Protein AF-A0AAV9DRK0-F1 (afdb_monomer_lite)

Organism: Acorus calamus (NCBI:txid4465)

pLDDT: mean 79.96, std 17.37, range [37.84, 97.06]

Structure (mmCIF, N/CA/C/O backbone):
data_AF-A0AAV9DRK0-F1
#
_entry.id   AF-A0AAV9DRK0-F1
#
loop_
_atom_site.group_PDB
_atom_site.id
_atom_site.type_symbol
_atom_site.label_atom_id
_atom_site.label_alt_id
_atom_site.label_comp_id
_atom_site.label_asym_id
_atom_site.label_entity_id
_atom_site.label_seq_id
_atom_site.pdbx_PDB_ins_code
_atom_site.Cartn_x
_atom_site.Cartn_y
_atom_site.Cartn_z
_atom_site.occupancy
_atom_site.B_iso_or_equiv
_atom_site.auth_seq_id
_atom_site.auth_comp_id
_atom_site.auth_asym_id
_atom_site.auth_atom_id
_atom_site.pdbx_PDB_model_num
ATOM 1 N N . MET A 1 1 ? -21.910 32.302 -7.483 1.00 52.94 1 MET A N 1
ATOM 2 C CA . MET A 1 1 ? -20.675 32.290 -6.662 1.00 52.94 1 MET A CA 1
ATOM 3 C C . MET A 1 1 ? -20.337 30.902 -6.104 1.00 52.94 1 MET A C 1
ATOM 5 O O . MET A 1 1 ? -19.166 30.651 -5.879 1.00 52.94 1 MET A O 1
ATOM 9 N N . ILE A 1 2 ? -21.310 29.998 -5.903 1.00 50.38 2 ILE A N 1
ATOM 10 C CA . ILE A 1 2 ? -21.092 28.689 -5.244 1.00 50.38 2 ILE A CA 1
ATOM 11 C C . ILE A 1 2 ? -20.751 27.564 -6.248 1.00 50.38 2 ILE A C 1
ATOM 13 O O . ILE A 1 2 ? -19.982 26.667 -5.941 1.00 50.38 2 ILE A O 1
ATOM 17 N N . GLU A 1 3 ? -21.225 27.651 -7.491 1.00 52.56 3 GLU A N 1
ATOM 18 C CA . GLU A 1 3 ? -20.969 26.629 -8.527 1.00 52.56 3 GLU A CA 1
ATOM 19 C C . GLU A 1 3 ? -1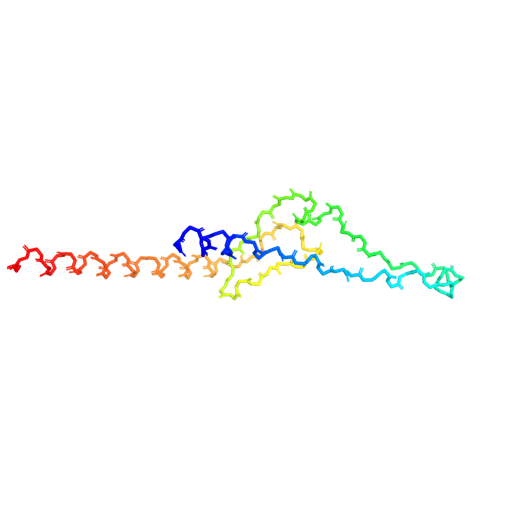9.516 26.622 -9.041 1.00 52.56 3 GLU A C 1
ATOM 21 O O . GLU A 1 3 ? -18.998 25.598 -9.476 1.00 52.56 3 GLU A O 1
ATOM 26 N N . HIS A 1 4 ? -18.825 27.765 -8.964 1.00 49.22 4 HIS A N 1
ATOM 27 C CA . HIS A 1 4 ? -17.451 27.896 -9.465 1.00 49.22 4 HIS A CA 1
ATOM 28 C C . HIS A 1 4 ? -16.406 27.309 -8.502 1.00 49.22 4 HIS A C 1
ATOM 30 O O . HIS A 1 4 ? -15.286 27.031 -8.924 1.00 49.22 4 HIS A O 1
ATOM 36 N N . SER A 1 5 ? -16.749 27.094 -7.225 1.00 48.25 5 SER A N 1
ATOM 37 C CA . SER A 1 5 ? -15.830 26.499 -6.246 1.00 48.25 5 SER A CA 1
ATOM 38 C C . SER A 1 5 ? -15.831 24.967 -6.279 1.00 48.25 5 SER A C 1
ATOM 40 O O . SER A 1 5 ? -14.810 24.356 -5.970 1.00 48.25 5 SER A O 1
ATOM 42 N N . ILE A 1 6 ? -16.927 24.332 -6.711 1.00 52.91 6 ILE A N 1
ATOM 43 C CA . ILE A 1 6 ? -17.054 22.864 -6.749 1.00 52.91 6 ILE A CA 1
ATOM 44 C C . ILE A 1 6 ? -16.224 22.260 -7.895 1.00 52.91 6 ILE A C 1
ATOM 46 O O . ILE A 1 6 ? -15.588 21.222 -7.718 1.00 52.91 6 ILE A O 1
ATOM 50 N N . LEU A 1 7 ? -16.137 22.941 -9.043 1.00 51.66 7 LEU A N 1
ATOM 51 C CA . LEU A 1 7 ? -15.358 22.469 -10.199 1.00 51.66 7 LEU A CA 1
ATOM 52 C C . LEU A 1 7 ? -13.833 22.543 -9.999 1.00 51.66 7 LEU A C 1
ATOM 54 O O . LEU A 1 7 ? -13.081 21.853 -10.687 1.00 51.66 7 LEU A O 1
ATOM 58 N N . LEU A 1 8 ? -13.362 23.342 -9.038 1.00 49.50 8 LEU A N 1
ATOM 59 C CA . LEU A 1 8 ? -11.935 23.497 -8.739 1.00 49.50 8 LEU A CA 1
ATOM 60 C C . LEU A 1 8 ? -11.377 22.359 -7.865 1.00 49.50 8 LEU A C 1
ATOM 62 O O . LEU A 1 8 ? -10.175 22.105 -7.885 1.00 49.50 8 L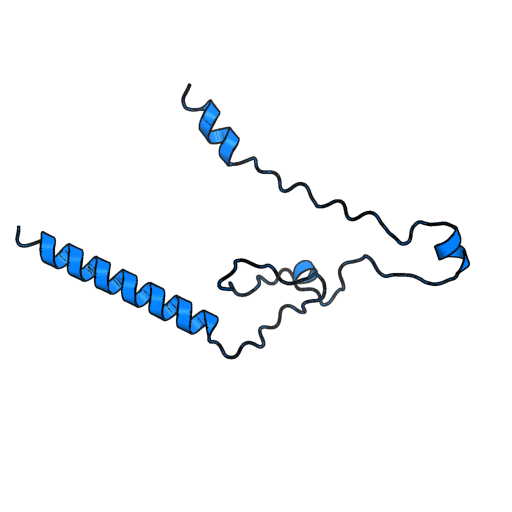EU A O 1
ATOM 66 N N . LEU A 1 9 ? -12.242 21.629 -7.151 1.00 47.06 9 LEU A N 1
ATOM 67 C CA . LEU A 1 9 ? -11.860 20.501 -6.290 1.00 47.06 9 LEU A CA 1
ATOM 68 C C . LEU A 1 9 ? -11.669 19.177 -7.051 1.00 47.06 9 LEU A C 1
ATOM 70 O O . LEU A 1 9 ? -10.959 18.300 -6.565 1.00 47.06 9 LEU A O 1
ATOM 74 N N . SER A 1 10 ? -12.239 19.023 -8.251 1.00 42.78 10 SER A N 1
ATOM 75 C CA . SER A 1 10 ? -12.101 17.800 -9.060 1.00 42.78 10 SER A CA 1
ATOM 76 C C . SER A 1 10 ? -10.912 17.818 -10.027 1.00 42.78 10 SER A C 1
ATOM 78 O O . SER A 1 10 ? -10.595 16.793 -10.628 1.00 42.78 10 SER A O 1
ATOM 80 N N . PHE A 1 11 ? -10.245 18.965 -10.198 1.00 41.59 11 PHE A N 1
ATOM 81 C CA . PHE A 1 11 ? -9.187 19.161 -11.195 1.00 41.59 11 PHE A CA 1
ATOM 82 C C . PHE A 1 11 ? -7.786 19.273 -10.578 1.00 41.59 11 PHE A C 1
ATOM 84 O O . PHE A 1 11 ? -6.915 19.967 -11.094 1.00 41.59 11 PHE A O 1
ATOM 91 N N . GLN A 1 12 ? -7.490 18.534 -9.508 1.00 46.72 12 GLN A N 1
ATOM 92 C CA . GLN A 1 12 ? -6.095 18.163 -9.266 1.00 46.72 12 GLN A CA 1
ATOM 93 C C . GLN A 1 12 ? -5.712 17.062 -10.261 1.00 46.72 12 GLN A C 1
ATOM 95 O O . GLN A 1 12 ? -5.597 15.885 -9.917 1.00 46.72 12 GLN A O 1
ATOM 100 N N . ARG A 1 13 ? -5.515 17.452 -11.533 1.00 43.94 13 ARG A N 1
ATOM 101 C CA . ARG A 1 13 ? -4.733 16.654 -12.480 1.00 43.94 13 ARG A CA 1
ATOM 102 C C . ARG A 1 13 ? -3.413 16.367 -11.784 1.00 43.94 13 ARG A C 1
ATOM 104 O O . ARG A 1 13 ? -2.606 17.274 -11.587 1.00 43.94 13 ARG A O 1
ATOM 111 N N . LYS A 1 14 ? -3.197 15.104 -11.414 1.00 46.44 14 LYS A N 1
ATOM 112 C CA . LYS A 1 14 ? -1.852 14.604 -11.162 1.00 46.44 14 LYS A CA 1
ATOM 113 C C . LYS A 1 14 ? -1.068 14.942 -12.418 1.00 46.44 14 LYS A C 1
ATOM 115 O O . LYS A 1 14 ? -1.332 14.362 -13.469 1.00 46.44 14 LYS A O 1
ATOM 120 N N . GLN A 1 15 ? -0.182 15.929 -12.332 1.00 37.84 15 GLN A N 1
ATOM 121 C CA . GLN A 1 15 ? 0.862 16.071 -13.331 1.00 37.84 15 GLN A CA 1
ATOM 122 C C . GLN A 1 15 ? 1.5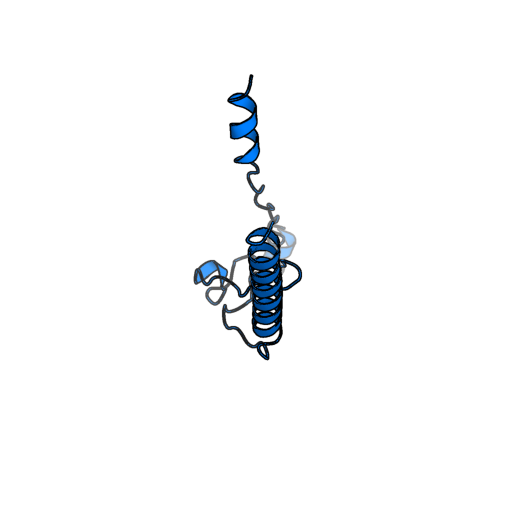06 14.682 -13.402 1.00 37.84 15 GLN A C 1
ATOM 124 O O . GLN A 1 15 ? 1.916 14.181 -12.346 1.00 37.84 15 GLN A O 1
ATOM 129 N N . PRO A 1 16 ? 1.494 13.984 -14.554 1.00 47.28 16 PRO A N 1
ATOM 130 C CA . PRO A 1 16 ? 2.328 12.803 -14.655 1.00 47.28 16 PRO A CA 1
ATOM 131 C C . PRO A 1 16 ? 3.733 13.315 -14.349 1.00 47.28 16 PRO A C 1
ATOM 133 O O . PRO A 1 16 ? 4.163 14.286 -14.968 1.00 47.28 16 PRO A O 1
ATOM 136 N N . LEU A 1 17 ? 4.402 12.763 -13.333 1.00 51.78 17 LEU A N 1
ATOM 137 C CA . LEU A 1 17 ? 5.829 13.015 -13.183 1.00 51.78 17 LEU A CA 1
ATOM 138 C C . LEU A 1 17 ? 6.444 12.583 -14.514 1.00 51.78 17 LEU A C 1
ATOM 140 O O . LEU A 1 17 ? 6.472 11.390 -14.818 1.00 51.78 17 LEU A O 1
ATOM 144 N N . ILE A 1 18 ? 6.823 13.558 -15.336 1.00 53.75 18 ILE A N 1
ATOM 145 C CA . ILE A 1 18 ? 7.547 13.337 -16.578 1.00 53.75 18 ILE A CA 1
ATOM 146 C C . ILE A 1 18 ? 8.920 12.871 -16.109 1.00 53.75 18 ILE A C 1
ATOM 148 O O . ILE A 1 18 ? 9.742 13.671 -15.676 1.00 53.75 18 ILE A O 1
ATOM 152 N N . LEU A 1 19 ? 9.101 11.553 -16.047 1.00 63.50 19 LEU A N 1
ATOM 153 C CA . LEU A 1 19 ? 10.405 10.964 -15.802 1.00 63.50 19 LEU A CA 1
ATOM 154 C C . LEU A 1 19 ? 11.171 11.099 -17.117 1.00 63.50 19 LEU A C 1
ATOM 156 O O . LEU A 1 19 ? 10.830 10.420 -18.085 1.00 63.50 19 LEU A O 1
ATOM 160 N N . GLU A 1 20 ? 12.125 12.025 -17.159 1.00 67.31 20 GLU A N 1
ATOM 161 C CA . GLU A 1 20 ? 13.034 12.193 -18.295 1.00 67.31 20 GLU A CA 1
ATOM 162 C C . GLU A 1 20 ? 13.732 10.855 -18.596 1.00 67.31 20 GLU A C 1
ATOM 164 O O . GLU A 1 20 ? 14.142 10.136 -17.677 1.00 67.31 20 GLU A O 1
ATOM 169 N N . ASP A 1 21 ? 13.814 10.483 -19.877 1.00 68.75 21 ASP A N 1
ATOM 170 C CA . ASP A 1 21 ? 14.460 9.239 -20.295 1.00 68.75 21 ASP A CA 1
ATOM 171 C C . ASP A 1 21 ? 15.981 9.385 -20.179 1.00 68.75 21 ASP A C 1
ATOM 173 O O . ASP A 1 21 ? 16.657 9.928 -21.048 1.00 68.75 21 ASP A O 1
ATOM 177 N N . LEU A 1 22 ? 16.529 8.872 -19.078 1.00 69.25 22 LEU A N 1
ATOM 178 C CA . LEU A 1 22 ? 17.966 8.892 -18.787 1.00 69.25 22 LEU A CA 1
ATOM 179 C C . LEU A 1 22 ? 18.809 8.061 -19.779 1.00 69.25 22 LEU A C 1
ATOM 181 O O . LEU A 1 22 ? 20.029 8.013 -19.646 1.00 69.25 22 LEU A O 1
ATOM 185 N N . GLY A 1 23 ? 18.182 7.339 -20.715 1.00 65.81 23 GLY A N 1
ATOM 186 C CA . GLY A 1 23 ? 18.853 6.553 -21.752 1.00 65.81 23 GLY A CA 1
ATOM 187 C C . GLY A 1 23 ? 19.035 7.272 -23.094 1.00 65.81 23 GLY A C 1
ATOM 188 O O . GLY A 1 23 ? 19.621 6.681 -24.003 1.00 65.81 23 GLY A O 1
ATOM 189 N N . ASP A 1 24 ? 18.544 8.505 -23.245 1.00 66.50 24 ASP A N 1
ATOM 190 C CA . ASP A 1 24 ? 18.557 9.212 -24.533 1.00 66.50 24 ASP A CA 1
ATOM 191 C C . ASP A 1 24 ? 19.903 9.849 -24.912 1.00 66.50 24 ASP A C 1
ATOM 193 O O . ASP A 1 24 ? 20.086 10.259 -26.062 1.00 66.50 24 ASP A O 1
ATOM 197 N N . ASP A 1 25 ? 20.872 9.871 -23.997 1.00 75.44 25 ASP A N 1
ATOM 198 C CA . ASP A 1 25 ? 22.197 10.430 -24.251 1.00 75.44 25 ASP A CA 1
ATOM 199 C C . ASP A 1 25 ? 22.978 9.628 -25.308 1.00 75.44 25 ASP A C 1
ATOM 201 O O . ASP A 1 25 ? 23.136 8.406 -25.224 1.00 75.44 25 ASP A O 1
ATOM 205 N N . GLU A 1 26 ? 23.562 10.331 -26.283 1.00 77.81 26 GLU A N 1
ATOM 206 C CA . GLU A 1 26 ? 24.336 9.745 -27.391 1.00 77.81 26 GLU A CA 1
ATOM 207 C C . GLU A 1 26 ? 25.504 8.876 -26.888 1.00 77.81 26 GLU A C 1
ATOM 209 O O . GLU A 1 26 ? 25.694 7.748 -27.340 1.00 77.81 26 GLU A O 1
ATOM 214 N N . LYS A 1 27 ? 26.187 9.329 -25.829 1.00 79.00 27 LYS A N 1
ATOM 215 C CA . LYS A 1 27 ? 27.264 8.582 -25.155 1.00 79.00 27 LYS A CA 1
ATOM 216 C C . LYS A 1 27 ? 26.784 7.266 -24.530 1.00 79.00 27 LYS A C 1
ATOM 218 O O . LYS A 1 27 ? 27.524 6.284 -24.504 1.00 79.00 27 LYS A O 1
ATOM 223 N N . MET A 1 28 ? 25.550 7.227 -24.020 1.00 73.88 28 MET A N 1
ATOM 224 C CA . MET A 1 28 ? 24.958 6.009 -23.457 1.00 73.88 28 MET A CA 1
ATOM 225 C C . MET A 1 28 ? 24.579 5.026 -24.566 1.00 73.88 28 MET A C 1
ATOM 227 O O . MET A 1 28 ? 24.822 3.825 -24.425 1.00 73.88 28 MET A O 1
ATOM 231 N N . ARG A 1 29 ? 24.084 5.524 -25.708 1.00 75.25 29 ARG A N 1
ATOM 232 C CA . ARG A 1 29 ? 23.820 4.701 -26.901 1.00 75.25 29 ARG A CA 1
ATOM 233 C C . ARG A 1 29 ? 25.097 4.059 -27.450 1.00 75.25 29 ARG A C 1
ATOM 235 O O . ARG A 1 29 ? 25.075 2.872 -27.770 1.00 75.25 29 ARG A O 1
ATOM 242 N N . GLU A 1 30 ? 26.203 4.802 -27.485 1.00 81.56 30 GLU A N 1
ATOM 243 C CA . GLU A 1 30 ? 27.525 4.305 -27.896 1.00 81.56 30 GLU A CA 1
ATOM 244 C C . GLU A 1 30 ? 28.094 3.255 -26.932 1.00 81.56 30 GLU A C 1
ATOM 246 O O . GLU A 1 30 ? 28.692 2.272 -27.365 1.00 81.56 30 GLU A O 1
ATOM 251 N N . SER A 1 31 ? 27.863 3.419 -25.625 1.00 81.62 31 SER A N 1
ATOM 252 C CA . SER A 1 31 ? 28.323 2.467 -24.603 1.00 81.62 31 SER A CA 1
ATOM 253 C C . SER A 1 31 ? 27.646 1.089 -24.677 1.00 81.62 31 SER A C 1
ATOM 255 O O . SER A 1 31 ? 28.113 0.134 -24.057 1.00 81.62 31 SER A O 1
ATOM 257 N N . GLY A 1 32 ? 26.516 0.976 -25.386 1.00 77.44 32 GLY A N 1
ATOM 258 C CA . GLY A 1 32 ? 25.691 -0.235 -25.437 1.00 77.44 32 GLY A CA 1
ATOM 259 C C . GLY A 1 32 ? 24.934 -0.554 -24.137 1.00 77.44 32 GLY A C 1
ATOM 260 O O . GLY A 1 32 ? 24.163 -1.516 -24.102 1.00 77.44 32 GLY A O 1
ATOM 261 N N . PHE A 1 33 ? 25.105 0.243 -23.079 1.00 76.94 33 PHE A N 1
ATOM 262 C CA . PHE A 1 33 ? 24.426 0.080 -21.796 1.00 76.94 33 PHE A CA 1
ATOM 263 C C . PHE A 1 33 ? 22.997 0.644 -21.863 1.00 76.94 33 PHE A C 1
ATOM 265 O O . PHE A 1 33 ? 22.787 1.853 -21.905 1.00 76.94 33 PHE A O 1
ATOM 272 N N . LYS A 1 34 ? 21.990 -0.240 -21.880 1.00 74.62 34 LYS A N 1
ATOM 273 C CA . LYS A 1 34 ? 20.565 0.134 -21.950 1.00 74.62 34 LYS A CA 1
ATOM 274 C C . LYS A 1 34 ? 19.909 0.019 -20.576 1.00 74.62 34 LYS A C 1
ATOM 276 O O . LYS A 1 34 ? 19.810 -1.081 -20.037 1.00 74.62 34 LYS A O 1
ATOM 281 N N . ILE A 1 35 ? 19.401 1.130 -20.042 1.00 73.06 35 ILE A N 1
ATOM 282 C CA . ILE A 1 35 ? 18.614 1.138 -18.802 1.00 73.06 35 ILE A CA 1
ATOM 283 C C . ILE A 1 35 ? 17.128 1.013 -19.170 1.00 73.06 35 ILE A C 1
ATOM 285 O O . ILE A 1 35 ? 16.582 1.927 -19.785 1.00 73.06 35 ILE A O 1
ATOM 289 N N . PRO A 1 36 ? 16.432 -0.082 -18.817 1.00 73.56 36 PRO A N 1
ATOM 290 C CA . PRO A 1 36 ? 15.007 -0.204 -19.100 1.00 73.56 36 PRO A CA 1
ATOM 291 C C . PRO A 1 36 ? 14.198 0.775 -18.231 1.00 73.56 36 PRO A C 1
ATOM 293 O O . PRO A 1 36 ? 13.998 0.557 -17.033 1.00 73.56 36 PRO A O 1
ATOM 296 N N . GLN A 1 37 ? 13.708 1.853 -18.850 1.00 77.19 37 GLN A N 1
ATOM 297 C CA . GLN A 1 37 ? 12.831 2.841 -18.201 1.00 77.19 37 GLN A CA 1
ATOM 298 C C . GLN A 1 37 ? 11.350 2.434 -18.204 1.00 77.19 37 GLN A C 1
ATOM 300 O O . GLN A 1 37 ? 10.540 2.984 -17.455 1.00 77.19 37 GLN A O 1
ATOM 305 N N . GLY A 1 38 ? 10.994 1.442 -19.023 1.00 82.06 38 GLY A N 1
ATOM 306 C CA . GLY A 1 38 ? 9.635 0.930 -19.135 1.00 82.06 38 GLY A CA 1
ATOM 307 C C . GLY A 1 38 ? 9.125 0.264 -17.856 1.00 82.06 38 GLY A C 1
ATOM 308 O O . GLY A 1 38 ? 9.877 -0.251 -17.026 1.00 82.06 38 GLY A O 1
ATOM 309 N N . VAL A 1 39 ? 7.801 0.247 -17.714 1.00 83.81 39 VAL A N 1
ATOM 310 C CA . VAL A 1 39 ? 7.126 -0.562 -16.696 1.00 83.81 39 VAL A CA 1
ATOM 311 C C . VAL A 1 39 ? 7.240 -2.043 -17.092 1.00 83.81 39 VAL A C 1
ATOM 313 O O . VAL A 1 39 ? 6.789 -2.380 -18.189 1.00 83.81 39 VAL A O 1
ATOM 316 N N . PRO A 1 40 ? 7.787 -2.924 -16.230 1.00 87.31 40 PRO A N 1
ATOM 317 C CA . PRO A 1 40 ? 7.883 -4.356 -16.521 1.00 87.31 40 PRO A CA 1
ATOM 318 C C . PRO A 1 40 ? 6.514 -5.018 -16.730 1.00 87.31 40 PRO A C 1
ATOM 320 O O . PRO A 1 40 ? 5.540 -4.631 -16.087 1.00 87.31 40 PRO A O 1
ATOM 323 N N . ASP A 1 41 ? 6.442 -6.084 -17.530 1.00 87.94 41 ASP A N 1
ATOM 324 C CA . ASP A 1 41 ? 5.182 -6.809 -17.800 1.00 87.94 41 ASP A CA 1
ATOM 325 C C . ASP A 1 41 ? 4.557 -7.4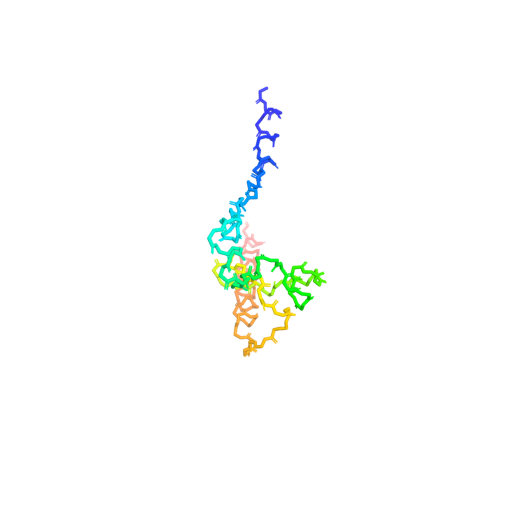39 -16.546 1.00 87.94 41 ASP A C 1
ATOM 327 O O . ASP A 1 41 ? 3.337 -7.544 -16.418 1.00 87.94 41 ASP A O 1
ATOM 331 N N . HIS A 1 42 ? 5.389 -7.839 -15.580 1.00 86.69 42 HIS A N 1
ATOM 332 C CA . HIS A 1 42 ? 4.923 -8.375 -14.300 1.00 86.69 42 HIS A CA 1
ATOM 333 C C . HIS A 1 42 ? 4.450 -7.291 -13.326 1.00 86.69 42 HIS A C 1
ATOM 335 O O . HIS A 1 42 ? 3.939 -7.630 -12.265 1.00 86.69 42 HIS A O 1
ATOM 341 N N . SER A 1 43 ? 4.611 -6.011 -13.659 1.00 90.62 43 SER A N 1
ATOM 342 C CA . SER A 1 43 ? 4.224 -4.908 -12.790 1.00 90.62 43 SER A CA 1
ATOM 343 C C . SER A 1 43 ? 2.730 -4.906 -12.483 1.00 90.62 43 SER A C 1
ATOM 345 O O . SER A 1 43 ? 1.899 -5.058 -13.383 1.00 90.62 43 SER A O 1
ATOM 347 N N . TRP A 1 44 ? 2.381 -4.590 -11.238 1.00 90.69 44 TRP A N 1
ATOM 348 C CA . TRP A 1 44 ? 1.013 -4.292 -10.813 1.00 90.69 44 TRP A CA 1
ATOM 349 C C . TRP A 1 44 ? 0.331 -3.227 -11.687 1.00 90.69 44 TRP A C 1
ATOM 351 O O . TRP A 1 44 ? -0.871 -3.310 -11.920 1.00 90.69 44 TRP A O 1
ATOM 361 N N . ILE A 1 45 ? 1.101 -2.279 -12.240 1.00 89.44 45 ILE A N 1
ATOM 362 C CA . ILE A 1 45 ? 0.602 -1.218 -13.127 1.00 89.44 45 ILE A CA 1
ATOM 363 C C . ILE A 1 45 ? 0.112 -1.803 -14.457 1.00 89.44 45 ILE A C 1
ATOM 365 O O . ILE A 1 45 ? -0.942 -1.415 -14.949 1.00 89.44 45 ILE A O 1
ATOM 369 N N . LYS A 1 46 ? 0.866 -2.742 -15.046 1.00 88.50 46 L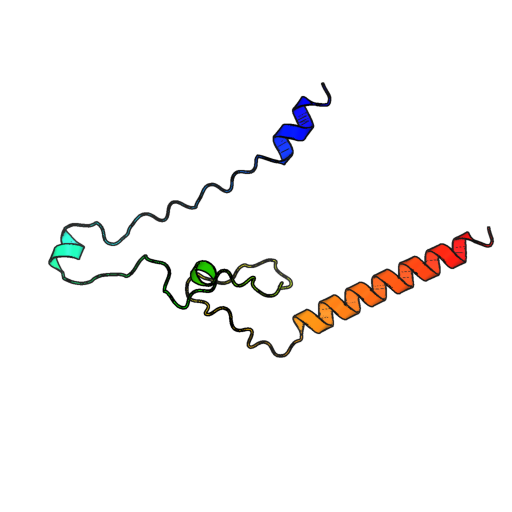YS A N 1
ATOM 370 C CA . LYS A 1 46 ? 0.495 -3.409 -16.308 1.00 88.50 46 LYS A CA 1
ATOM 371 C C . LYS A 1 46 ? -0.636 -4.408 -16.106 1.00 88.50 46 LYS A C 1
ATOM 373 O O . LYS A 1 46 ? -1.486 -4.551 -16.977 1.00 88.50 46 LYS A O 1
ATOM 378 N N . ARG A 1 47 ? -0.644 -5.076 -14.953 1.00 89.12 47 ARG A N 1
ATOM 379 C CA . ARG A 1 47 ? -1.664 -6.061 -14.580 1.00 89.12 47 ARG A CA 1
ATOM 380 C C . ARG A 1 47 ? -2.980 -5.431 -14.122 1.00 89.12 47 ARG A C 1
ATOM 382 O O . ARG A 1 47 ? -3.985 -6.128 -14.099 1.00 89.12 47 ARG A O 1
ATOM 389 N N . GLY A 1 48 ? -2.976 -4.148 -13.753 1.00 88.81 48 GLY A N 1
ATOM 390 C CA . GLY A 1 48 ? -4.158 -3.463 -13.226 1.00 88.81 48 GLY A CA 1
ATOM 391 C C . GLY A 1 48 ? -4.605 -3.996 -11.862 1.00 88.81 48 GLY A C 1
ATOM 392 O O . GLY A 1 48 ? -5.795 -4.002 -11.573 1.00 88.81 48 GLY A O 1
ATOM 393 N N . VAL A 1 49 ? -3.667 -4.489 -11.045 1.00 89.62 49 VAL A N 1
ATOM 394 C CA . VAL A 1 49 ? -3.966 -5.020 -9.707 1.00 89.62 49 VAL A CA 1
ATOM 395 C C . VAL A 1 49 ? -3.887 -3.891 -8.693 1.00 89.62 49 VAL A C 1
ATOM 397 O O . VAL A 1 49 ? -2.837 -3.263 -8.561 1.00 89.62 49 VAL A O 1
ATOM 400 N N . ASP A 1 50 ? -4.965 -3.660 -7.948 1.00 89.06 50 ASP A N 1
ATOM 401 C CA . ASP A 1 50 ? -4.960 -2.648 -6.897 1.00 89.06 50 ASP A CA 1
ATOM 402 C C . ASP A 1 50 ? -4.119 -3.096 -5.690 1.00 89.06 50 ASP A C 1
ATOM 404 O O . ASP A 1 50 ? -4.310 -4.200 -5.168 1.00 89.06 50 ASP A O 1
ATOM 408 N N . PRO A 1 51 ? -3.179 -2.257 -5.221 1.00 90.75 51 PRO A N 1
ATOM 409 C CA . PRO A 1 51 ? -2.338 -2.596 -4.089 1.00 90.75 51 PRO A CA 1
ATOM 410 C C . PRO A 1 51 ? -3.124 -2.567 -2.773 1.00 90.75 51 PRO A C 1
ATOM 412 O O . PRO A 1 51 ? -3.997 -1.709 -2.601 1.00 90.75 51 PRO A O 1
ATOM 415 N N . PRO A 1 52 ? -2.785 -3.439 -1.804 1.00 91.62 52 PRO A N 1
ATOM 416 C CA . PRO A 1 52 ? -3.373 -3.365 -0.477 1.00 91.62 52 PRO A CA 1
ATOM 417 C C . PRO A 1 52 ? -3.064 -2.002 0.168 1.00 91.62 52 PRO A C 1
ATOM 419 O O . PRO A 1 52 ? -1.961 -1.467 0.000 1.00 91.62 52 PRO A O 1
ATOM 422 N N . PRO A 1 53 ? -4.028 -1.413 0.899 1.00 92.19 53 PRO A N 1
ATOM 423 C CA . PRO A 1 53 ? -3.811 -0.146 1.570 1.00 92.19 53 PRO A CA 1
ATOM 424 C C . PRO A 1 53 ? -2.825 -0.336 2.719 1.00 92.19 53 PRO A C 1
ATOM 426 O O . PRO A 1 53 ? -2.974 -1.249 3.528 1.00 92.19 53 PRO A O 1
ATOM 429 N N . ASN A 1 54 ? -1.865 0.578 2.821 1.00 93.06 54 ASN A N 1
ATOM 430 C CA . ASN A 1 54 ? -0.959 0.654 3.956 1.00 93.06 54 ASN A CA 1
ATOM 431 C C . ASN A 1 54 ? -1.255 1.882 4.814 1.00 93.06 54 ASN A C 1
ATOM 433 O O . ASN A 1 54 ? -1.938 2.824 4.403 1.00 93.06 54 ASN A O 1
ATOM 437 N N . ARG A 1 55 ? -0.699 1.886 6.025 1.00 93.56 55 ARG A N 1
ATOM 438 C CA . ARG A 1 55 ? -0.900 2.965 7.011 1.00 93.56 55 ARG A CA 1
ATOM 439 C C . ARG A 1 55 ? -0.456 4.343 6.528 1.00 93.56 55 ARG A C 1
ATOM 441 O O . ARG A 1 55 ? -0.925 5.349 7.049 1.00 93.56 55 ARG A O 1
ATOM 448 N N . TYR A 1 56 ? 0.460 4.374 5.568 1.00 93.12 56 TYR A N 1
ATOM 449 C CA . TYR A 1 56 ? 1.125 5.584 5.099 1.00 93.12 56 TYR A CA 1
ATOM 450 C C . TYR A 1 56 ? 0.581 6.087 3.752 1.00 93.12 56 TYR A C 1
ATOM 452 O O . TYR A 1 56 ? 1.059 7.096 3.246 1.00 93.12 56 TYR A O 1
ATOM 460 N N . GLY A 1 57 ? -0.390 5.395 3.144 1.00 89.31 57 GLY A N 1
ATOM 461 C CA . GLY A 1 57 ? -0.893 5.710 1.803 1.00 89.31 57 GLY A CA 1
ATOM 462 C C . GLY A 1 57 ? 0.159 5.617 0.686 1.00 89.31 57 GLY A C 1
ATOM 463 O O . GLY A 1 57 ? -0.029 6.194 -0.386 1.00 89.31 57 GLY A O 1
ATOM 464 N N . ILE A 1 58 ? 1.275 4.921 0.917 1.00 91.19 58 ILE A N 1
ATOM 465 C CA . ILE A 1 58 ? 2.380 4.802 -0.041 1.00 91.19 58 ILE A CA 1
ATOM 466 C C . ILE A 1 58 ? 1.995 3.792 -1.120 1.00 91.19 58 ILE A C 1
ATOM 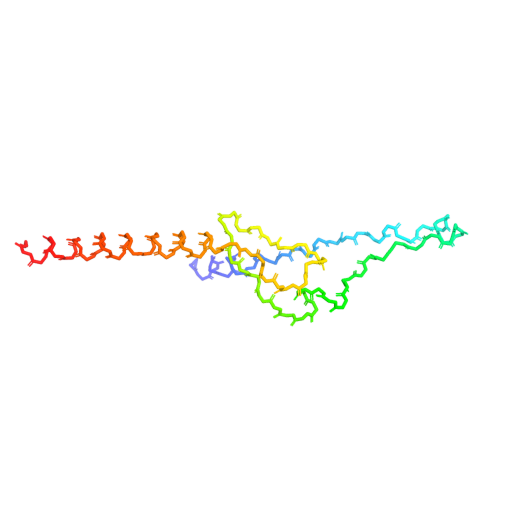468 O O . ILE A 1 58 ? 1.586 2.674 -0.818 1.00 91.19 58 ILE A O 1
ATOM 472 N N . ARG A 1 59 ? 2.158 4.161 -2.392 1.00 90.12 59 ARG A N 1
ATOM 473 C CA . ARG A 1 59 ? 1.931 3.239 -3.511 1.00 90.12 59 ARG A CA 1
ATOM 474 C C . ARG A 1 59 ? 3.184 2.403 -3.789 1.00 90.12 59 ARG A C 1
ATOM 476 O O . ARG A 1 59 ? 4.290 2.931 -3.672 1.00 90.12 59 ARG A O 1
ATOM 483 N N . PRO A 1 60 ? 3.035 1.133 -4.193 1.00 92.75 60 PRO A N 1
ATOM 484 C CA . PRO A 1 60 ? 4.176 0.307 -4.556 1.00 92.75 60 PRO A CA 1
ATOM 485 C C . PRO A 1 60 ? 4.879 0.824 -5.816 1.00 92.75 60 PRO A C 1
ATOM 487 O O . PRO A 1 60 ? 4.278 1.462 -6.682 1.00 92.75 60 PRO A O 1
ATOM 490 N N . GLY A 1 61 ? 6.174 0.529 -5.930 1.00 91.25 61 GLY A N 1
ATOM 491 C CA . GLY A 1 61 ? 6.981 0.916 -7.089 1.00 91.25 61 GLY A CA 1
ATOM 492 C C . GLY A 1 61 ? 6.607 0.156 -8.367 1.00 91.25 61 GLY A C 1
ATOM 493 O O . GLY A 1 61 ? 5.921 -0.865 -8.322 1.00 91.25 61 GLY A O 1
ATOM 494 N N . ARG A 1 62 ? 7.110 0.613 -9.526 1.00 89.44 62 ARG A N 1
ATOM 495 C CA . ARG A 1 62 ? 6.806 0.008 -10.843 1.00 89.44 62 ARG A CA 1
ATOM 496 C C . ARG A 1 62 ? 7.219 -1.461 -10.986 1.00 89.44 62 ARG A C 1
ATOM 498 O O . ARG A 1 62 ? 6.725 -2.121 -11.883 1.00 89.44 62 ARG A O 1
ATOM 505 N N . HIS A 1 63 ? 8.106 -1.970 -10.137 1.00 90.44 63 HIS A N 1
ATOM 506 C CA . HIS A 1 63 ? 8.589 -3.356 -10.196 1.00 90.44 63 HIS A CA 1
ATOM 507 C C . HIS A 1 63 ? 7.830 -4.308 -9.266 1.00 90.44 63 HIS A C 1
ATOM 509 O O . HIS A 1 63 ? 8.137 -5.493 -9.227 1.00 90.44 63 HIS A O 1
ATOM 515 N N . TRP A 1 64 ? 6.867 -3.810 -8.485 1.00 93.44 64 TRP A N 1
ATOM 516 C CA . TRP A 1 64 ? 6.068 -4.690 -7.641 1.00 93.44 64 TRP A CA 1
ATOM 517 C C . TRP A 1 64 ? 5.154 -5.562 -8.505 1.00 93.44 64 TRP A C 1
ATOM 519 O O . TRP A 1 64 ? 4.542 -5.072 -9.452 1.00 93.44 64 TRP A O 1
ATOM 529 N N . ASP A 1 65 ? 5.069 -6.847 -8.182 1.00 92.38 65 ASP A N 1
ATOM 530 C CA . ASP A 1 65 ? 4.429 -7.877 -9.005 1.00 92.38 65 ASP A CA 1
ATOM 531 C C . ASP A 1 65 ? 2.910 -8.009 -8.798 1.00 92.38 65 ASP A C 1
ATOM 533 O O . ASP A 1 65 ? 2.243 -8.788 -9.485 1.00 92.38 65 ASP A O 1
ATOM 537 N N . GLY A 1 66 ? 2.358 -7.251 -7.848 1.00 91.31 66 GLY A N 1
ATOM 538 C CA . GLY A 1 66 ? 0.941 -7.280 -7.491 1.00 91.31 66 GLY A CA 1
ATOM 539 C C . GLY A 1 66 ? 0.570 -8.352 -6.465 1.00 91.31 66 GLY A C 1
ATOM 540 O O . GLY A 1 66 ? -0.600 -8.459 -6.110 1.00 91.31 66 GLY A O 1
ATOM 541 N N . VAL A 1 67 ? 1.529 -9.151 -5.983 1.00 92.44 67 VAL A N 1
ATOM 542 C CA . VAL A 1 67 ? 1.255 -10.219 -5.013 1.00 92.44 67 VAL A CA 1
ATOM 543 C C . VAL A 1 67 ? 1.515 -9.708 -3.599 1.00 92.44 67 VAL A C 1
ATOM 545 O O . VAL A 1 67 ? 2.635 -9.306 -3.262 1.00 92.44 67 VAL A O 1
ATOM 548 N N . ASP A 1 68 ? 0.477 -9.744 -2.760 1.00 92.19 68 ASP A N 1
ATOM 549 C CA . ASP A 1 68 ? 0.597 -9.442 -1.334 1.00 92.19 68 ASP A CA 1
ATOM 550 C C . ASP A 1 68 ? 1.354 -10.569 -0.611 1.00 92.19 68 ASP A C 1
ATOM 552 O O . ASP A 1 68 ? 0.963 -11.735 -0.655 1.00 92.19 68 ASP A O 1
ATOM 556 N N . ARG A 1 69 ? 2.460 -10.206 0.046 1.00 92.88 69 ARG A N 1
ATOM 557 C CA . ARG A 1 69 ? 3.310 -11.098 0.857 1.00 92.88 69 ARG A CA 1
ATOM 558 C C . ARG A 1 69 ? 3.378 -10.644 2.315 1.00 92.88 69 ARG A C 1
ATOM 560 O O . ARG A 1 69 ? 4.355 -10.911 3.011 1.00 92.88 69 ARG A O 1
ATOM 567 N N . SER A 1 70 ? 2.384 -9.887 2.764 1.00 91.12 70 SER A N 1
ATOM 568 C CA . SER A 1 70 ? 2.321 -9.396 4.133 1.00 91.12 70 SER A CA 1
ATOM 569 C C . SER A 1 70 ? 1.950 -10.505 5.125 1.00 91.12 70 SER A C 1
ATOM 571 O O . SER A 1 70 ? 1.329 -11.508 4.785 1.00 91.12 70 SER A O 1
ATOM 573 N N . THR A 1 71 ? 2.283 -10.297 6.399 1.00 93.62 71 THR A N 1
ATOM 574 C CA . THR A 1 71 ? 1.809 -11.142 7.511 1.00 93.62 71 THR A CA 1
ATOM 575 C C . THR A 1 71 ? 0.324 -10.898 7.838 1.00 93.62 71 THR A C 1
ATOM 577 O O . THR A 1 71 ? -0.237 -11.586 8.679 1.00 93.62 71 THR A O 1
ATOM 580 N N . GLY A 1 72 ? -0.325 -9.902 7.218 1.00 92.94 72 GLY A N 1
ATOM 581 C CA . GLY A 1 72 ? -1.718 -9.522 7.496 1.00 92.94 72 GLY A CA 1
ATOM 582 C C . GLY A 1 72 ? -1.917 -8.432 8.560 1.00 92.94 72 GLY A C 1
ATOM 583 O O . GLY A 1 72 ? -3.049 -8.002 8.778 1.00 92.94 72 GLY A O 1
ATOM 584 N N . PHE A 1 73 ? -0.845 -7.914 9.174 1.00 94.69 73 PHE A N 1
ATOM 585 C CA . PHE A 1 73 ? -0.923 -6.892 10.233 1.00 94.69 73 PHE A CA 1
ATOM 586 C C . PHE A 1 73 ? -1.745 -5.658 9.834 1.00 94.69 73 PHE A C 1
ATOM 588 O O . PHE A 1 73 ? -2.583 -5.197 10.606 1.00 94.69 73 PHE A O 1
ATOM 595 N N . GLU A 1 74 ? -1.530 -5.113 8.632 1.00 93.88 74 GLU A N 1
ATOM 596 C CA . GLU A 1 74 ? -2.241 -3.905 8.193 1.00 93.88 74 GLU A CA 1
ATOM 597 C C . GLU A 1 74 ? -3.746 -4.156 8.065 1.00 93.88 74 GLU A C 1
ATOM 599 O O . GLU A 1 74 ? -4.550 -3.357 8.545 1.00 93.88 74 GLU A O 1
ATOM 604 N N . LYS A 1 75 ? -4.128 -5.317 7.526 1.00 93.19 75 LYS A N 1
ATOM 605 C CA . LYS A 1 75 ? -5.525 -5.747 7.410 1.00 93.19 75 LYS A CA 1
ATOM 606 C C . LYS A 1 75 ? -6.194 -5.870 8.780 1.00 93.19 75 LYS A C 1
ATOM 608 O O . LYS A 1 75 ? -7.291 -5.349 8.980 1.00 93.19 75 LYS A O 1
ATOM 613 N N . GLU A 1 76 ? -5.536 -6.523 9.734 1.00 95.56 76 GLU A N 1
ATOM 614 C CA . GLU A 1 76 ? -6.049 -6.656 11.103 1.00 95.56 76 GLU A CA 1
ATOM 615 C C . GLU A 1 76 ? -6.135 -5.314 11.828 1.00 95.56 76 GLU A C 1
ATOM 617 O O . GLU A 1 76 ? -7.067 -5.060 12.592 1.00 95.56 76 GLU A O 1
ATOM 622 N N . MET A 1 77 ? -5.163 -4.436 11.595 1.00 95.00 77 MET A N 1
ATOM 623 C CA . MET A 1 77 ? -5.139 -3.103 12.172 1.00 95.00 77 MET A CA 1
ATOM 624 C C . MET A 1 77 ? -6.349 -2.284 11.702 1.00 95.00 77 MET A C 1
ATOM 626 O O . MET A 1 77 ? -7.078 -1.759 12.547 1.00 95.00 77 MET A O 1
ATOM 630 N N . PHE A 1 78 ? -6.623 -2.241 10.393 1.00 94.19 78 PHE A N 1
ATOM 631 C CA . PHE A 1 78 ? -7.799 -1.546 9.858 1.00 94.19 78 PHE A CA 1
ATOM 632 C C . PHE A 1 78 ? -9.113 -2.141 10.366 1.00 94.19 78 PHE A C 1
ATOM 634 O O . PHE A 1 78 ? -10.023 -1.390 10.720 1.00 94.19 78 PHE A O 1
ATOM 641 N N . LYS A 1 79 ? -9.200 -3.473 10.472 1.00 95.81 79 LYS A N 1
ATOM 642 C CA . LYS A 1 79 ? -10.365 -4.154 11.047 1.00 95.81 79 LYS A CA 1
ATOM 643 C C . LYS A 1 79 ? -10.634 -3.682 12.481 1.00 95.81 79 LYS A C 1
ATOM 645 O O . LYS A 1 79 ? -11.726 -3.199 12.762 1.00 95.81 79 LYS A O 1
ATOM 650 N N . ARG A 1 80 ? -9.617 -3.711 13.346 1.00 96.19 80 ARG A N 1
ATOM 651 C CA . ARG A 1 80 ? -9.718 -3.268 14.747 1.00 96.19 80 ARG A CA 1
ATOM 652 C C . ARG A 1 80 ? -10.098 -1.792 14.875 1.00 96.19 80 ARG A C 1
ATOM 654 O O . ARG A 1 80 ? -10.873 -1.425 15.754 1.00 96.19 80 ARG A O 1
ATOM 661 N N . GLN A 1 81 ? -9.554 -0.928 14.015 1.00 95.50 81 GLN A N 1
ATOM 662 C CA . GLN A 1 81 ? -9.935 0.487 13.999 1.00 95.50 81 GLN A CA 1
ATOM 663 C C . GLN A 1 81 ? -11.405 0.679 13.620 1.00 95.50 81 GLN A C 1
ATOM 665 O O . GLN A 1 81 ? -12.078 1.520 14.214 1.00 95.50 81 GLN A O 1
ATOM 670 N N . ASN A 1 82 ? -11.901 -0.086 12.646 1.00 96.06 82 ASN A N 1
ATOM 671 C CA . ASN A 1 82 ? -13.295 -0.014 12.227 1.00 96.06 82 ASN A CA 1
ATOM 672 C C . ASN A 1 82 ? -14.240 -0.523 13.323 1.00 96.06 82 ASN A C 1
ATOM 674 O O . ASN A 1 82 ? -15.229 0.134 13.627 1.00 96.06 82 ASN A O 1
ATOM 678 N N . GLU A 1 83 ? -13.891 -1.638 13.968 1.00 97.00 83 GLU A N 1
ATOM 679 C CA . GLU A 1 83 ? -14.639 -2.194 15.102 1.00 97.00 83 GLU A CA 1
ATOM 680 C C . GLU A 1 83 ? -14.750 -1.182 16.244 1.00 97.00 83 GLU A C 1
ATOM 682 O O . GLU A 1 83 ? -15.852 -0.879 16.689 1.00 97.00 83 GLU A O 1
ATOM 687 N N . LYS A 1 84 ? -13.630 -0.568 16.649 1.00 97.06 84 LYS A N 1
ATOM 688 C CA . LYS A 1 84 ? -13.630 0.465 17.692 1.00 97.06 84 LYS A CA 1
ATOM 689 C C . LYS A 1 84 ? -14.560 1.635 17.347 1.00 97.06 84 LYS A C 1
ATOM 691 O O . LYS A 1 84 ? -15.361 2.045 18.181 1.00 97.06 84 LYS A O 1
ATOM 696 N N . ARG A 1 85 ? -14.482 2.149 16.114 1.00 96.44 85 ARG A N 1
ATOM 697 C CA . ARG A 1 85 ? -15.339 3.254 15.648 1.00 96.44 85 ARG A CA 1
ATOM 698 C C . ARG A 1 85 ? -16.817 2.869 15.609 1.00 96.44 85 ARG A C 1
ATOM 700 O O . ARG A 1 85 ? -17.662 3.708 15.909 1.00 96.44 85 ARG A O 1
ATOM 707 N N . ALA A 1 86 ? -17.131 1.632 15.228 1.00 96.25 86 ALA A N 1
ATOM 708 C CA . ALA A 1 86 ? -18.499 1.125 15.219 1.00 96.25 86 ALA A CA 1
ATOM 709 C C . ALA A 1 86 ? -19.070 1.069 16.643 1.00 96.25 86 ALA A C 1
ATOM 711 O O . ALA A 1 86 ? -20.129 1.638 16.888 1.00 96.25 86 ALA A O 1
ATOM 712 N N . THR A 1 87 ? -18.325 0.500 17.595 1.00 95.75 87 THR A N 1
ATOM 713 C CA . THR A 1 87 ? -18.745 0.412 19.001 1.00 95.75 87 THR A CA 1
ATOM 714 C C . THR A 1 87 ? -18.916 1.787 19.649 1.00 95.75 87 THR A C 1
ATOM 716 O O . THR A 1 87 ? -19.903 2.020 20.340 1.00 95.75 87 THR A O 1
ATOM 719 N N . GLU A 1 88 ? -17.994 2.725 19.412 1.00 95.88 88 GLU A N 1
ATOM 720 C CA . GLU A 1 88 ? -18.115 4.106 19.910 1.00 95.88 88 GLU A CA 1
ATOM 721 C C . GLU A 1 88 ? -19.367 4.800 19.355 1.00 95.88 88 GLU A C 1
ATOM 723 O O . GLU A 1 88 ? -20.078 5.492 20.084 1.00 95.88 88 GLU A O 1
ATOM 728 N N . ARG A 1 89 ? -19.666 4.586 18.067 1.00 94.88 89 ARG A N 1
ATOM 729 C CA . ARG A 1 89 ? -20.856 5.138 17.414 1.00 94.88 89 ARG A CA 1
ATOM 730 C C . ARG A 1 89 ? -22.142 4.539 17.977 1.00 94.88 89 ARG A C 1
ATOM 732 O O . ARG A 1 89 ? -23.093 5.279 18.206 1.00 94.88 89 ARG A O 1
ATOM 739 N N . GLU A 1 90 ? -22.171 3.230 18.197 1.00 94.50 90 GLU A N 1
ATOM 740 C CA . GLU A 1 90 ? -23.300 2.550 18.832 1.00 94.50 90 GLU A CA 1
ATOM 741 C C . GLU A 1 90 ? -23.518 3.082 20.249 1.00 94.50 90 GLU A C 1
ATOM 743 O O . GLU A 1 90 ? -24.609 3.556 20.547 1.00 94.50 90 GLU A O 1
ATOM 748 N N . ALA A 1 91 ? -22.483 3.094 21.094 1.00 93.31 91 ALA A N 1
ATOM 749 C CA . ALA A 1 91 ? -22.569 3.599 22.465 1.00 93.31 91 ALA A CA 1
ATOM 750 C C . ALA A 1 91 ? -23.092 5.045 22.523 1.00 93.31 91 ALA A C 1
ATOM 752 O O . ALA A 1 91 ? -23.925 5.367 23.369 1.00 93.31 91 ALA A O 1
ATOM 753 N N . TYR A 1 92 ? -22.658 5.900 21.591 1.00 93.56 92 TYR A N 1
ATOM 754 C CA . TYR A 1 92 ? -23.184 7.256 21.466 1.00 93.56 92 TYR A CA 1
ATOM 755 C C . TYR A 1 92 ? -24.689 7.270 21.157 1.00 93.56 92 TYR A C 1
ATOM 757 O O . TYR A 1 92 ? -25.446 7.941 21.855 1.00 93.56 92 TYR A O 1
ATOM 765 N N . LEU A 1 93 ? -25.142 6.501 20.162 1.00 94.50 93 LEU A N 1
ATOM 766 C CA . LEU A 1 93 ? -26.564 6.411 19.807 1.00 94.50 93 LEU A CA 1
ATOM 767 C C . LEU A 1 93 ? -27.425 5.909 20.976 1.00 94.50 93 LEU A C 1
ATOM 769 O O . LEU A 1 93 ? -28.477 6.486 21.236 1.00 94.50 93 LEU A O 1
ATOM 773 N N . TRP A 1 94 ? -26.950 4.900 21.712 1.00 92.69 94 TRP A N 1
ATOM 774 C CA . TRP A 1 94 ? -27.615 4.395 22.918 1.00 92.69 94 TRP A CA 1
ATOM 775 C C . TRP A 1 94 ? -27.693 5.450 24.026 1.00 92.69 94 TRP A C 1
ATOM 777 O O . TRP A 1 94 ? -28.724 5.584 24.677 1.00 92.69 94 TRP A O 1
ATOM 787 N N . SER A 1 95 ? -26.628 6.232 24.230 1.00 91.44 95 SER A N 1
ATOM 788 C CA . SER A 1 95 ? -26.622 7.289 25.252 1.00 91.44 95 SER A CA 1
ATOM 789 C C . SER A 1 95 ? -27.581 8.442 24.947 1.00 91.44 95 SER A C 1
ATOM 791 O O . SER A 1 95 ? -28.091 9.074 25.864 1.00 91.44 95 SER A O 1
ATOM 793 N N . VAL A 1 96 ? -27.831 8.715 23.664 1.00 91.44 96 VAL A N 1
ATOM 794 C CA . VAL A 1 96 ? -28.712 9.803 23.222 1.00 91.44 96 VAL A CA 1
ATOM 795 C C . VAL A 1 96 ? -30.178 9.372 23.202 1.00 91.44 96 VAL A C 1
ATOM 797 O O . VAL A 1 96 ? -31.046 10.219 23.348 1.00 91.44 96 VAL A O 1
ATOM 800 N N . SER A 1 97 ? -30.481 8.080 23.045 1.00 83.75 97 SER A N 1
ATOM 801 C CA . SER A 1 97 ? -31.872 7.613 22.956 1.00 83.75 97 SER A CA 1
ATOM 802 C C . SER A 1 97 ? -32.688 7.730 24.250 1.00 83.75 97 SER A C 1
ATOM 804 O O . SER A 1 97 ? -33.907 7.624 24.179 1.00 83.75 97 SER A O 1
ATOM 806 N N . ASP A 1 98 ? -32.038 7.921 25.403 1.00 70.00 98 ASP A N 1
ATOM 807 C CA . ASP A 1 98 ? -32.680 8.017 26.730 1.00 70.00 98 ASP A CA 1
ATOM 808 C C . ASP A 1 98 ? -32.704 9.462 27.291 1.00 70.00 98 ASP A C 1
ATOM 810 O O . ASP A 1 98 ? -33.006 9.677 28.463 1.00 70.00 98 ASP A O 1
ATOM 814 N N . MET A 1 99 ? -32.357 10.457 26.459 1.00 57.22 99 MET A N 1
ATOM 815 C CA . MET A 1 99 ? -32.442 11.904 26.740 1.00 57.22 99 MET A CA 1
ATOM 816 C C . MET A 1 99 ? -33.618 12.529 25.989 1.00 57.22 99 MET A C 1
ATOM 818 O O . MET A 1 99 ? -34.314 13.373 26.596 1.00 57.22 99 MET A O 1
#

InterPro domains:
  IPR018609 Bud13 [PF09736] (47-82)
  IPR051112 Pre-mRNA-splicing factor CWC26 [PTHR31809] (30-99)

Sequence (99 aa):
MIEHSILLLSFQRKQPLILEDLGDDEKMRESGFKIPQGVPDHSWIKRGVDPPPNRYGIRPGRHWDGVDRSTGFEKEMFKRQNEKRATEREAYLWSVSDM

Radius of gyration: 23.45 Å; chains: 1; bounding box: 61×43×55 Å

Secondary structure (DSSP, 8-state):
--HHHHHHHS-----------TT--HHHHHHT-----SPPTTSHHHHTPPPPP-TT-PPPPTT--S-----SHHHHHHHHHHHHHHHHHHHHHHHHTT-

Foldseek 3Di:
DPVVVVVVVVPPPPPPPPPPDPCPDPVNVVVVDDDPPDQDCQFCVVVVADADAAPVRDDDDSPDRNDDPDPCVRVVVVVVVVVVVVVVVVVVVVVVVVD